Protein AF-A0A9Y2DAC6-F1 (afdb_monomer)

Radius of gyration: 21.79 Å; Cα contacts (8 Å, |Δi|>4): 167; chains: 1; bounding box: 60×41×59 Å

Sequence (174 aa):
MQDADVFADEEAAGRYYASGVGLIGGVLNTAETGIQRAIAVNSISADSQESAVVRAKWYGRFGRFLGAGATWGFAYYDFKNMAENIRKGNRGLAFLYFLSGAVNTLLGFMSIFVRFFAGWAGLIFMIALGVALLIEAIKDSEAQIWLKHCFYGSEDRWPSVKISDKELQKVLEN

Secondary structure (DSSP, 8-state):
-----TT-SHHHHHHHHHHHHHHHHHHHHHHHHHHHHHHHTT-S-HHHHHHHHHHHHHHHHHHHHHHHHHHHHHHHHHHHHHHHHHHTT-HHHHHHHHHHHHHHHHHHHHHH-TTSSTTTHHHHHHHHHHHHHHHHHHSPPHHHHHHHHSTT-SSPPPSSHHHHHHHHHHHHH-

Structure (mmCIF, N/CA/C/O backbone):
data_AF-A0A9Y2DAC6-F1
#
_entry.id   AF-A0A9Y2DAC6-F1
#
loop_
_atom_site.group_PDB
_atom_site.id
_atom_site.type_symbol
_atom_site.label_atom_id
_atom_site.label_alt_id
_atom_site.label_comp_id
_atom_site.label_asym_id
_atom_site.label_entity_id
_atom_site.label_seq_id
_atom_site.pdbx_PDB_ins_code
_atom_site.Cartn_x
_atom_site.Cartn_y
_atom_site.Cartn_z
_atom_site.occupancy
_atom_site.B_iso_or_equiv
_atom_site.auth_seq_id
_atom_site.auth_comp_id
_atom_site.auth_asym_id
_atom_site.auth_atom_id
_atom_site.pdbx_PDB_model_num
ATOM 1 N N . MET A 1 1 ? -20.760 27.990 7.675 1.00 39.75 1 MET A N 1
ATOM 2 C CA . MET A 1 1 ? -20.197 27.012 6.729 1.00 39.75 1 MET A CA 1
ATOM 3 C C . MET A 1 1 ? -18.699 27.091 6.917 1.00 39.75 1 MET A C 1
ATOM 5 O O . MET A 1 1 ? -18.080 27.995 6.380 1.00 39.75 1 MET A O 1
ATOM 9 N N . GLN A 1 2 ? -18.189 26.298 7.856 1.00 36.75 2 GLN A N 1
ATOM 10 C CA . GLN A 1 2 ? -16.756 26.065 8.007 1.00 36.75 2 GLN A CA 1
ATOM 11 C C . GLN A 1 2 ? -16.423 24.895 7.090 1.00 36.75 2 GLN A C 1
ATOM 13 O O . GLN A 1 2 ? -17.223 23.964 6.990 1.00 36.75 2 GLN A O 1
ATOM 18 N N . ASP A 1 3 ? -15.327 25.031 6.356 1.00 37.41 3 ASP A N 1
ATOM 19 C CA . ASP A 1 3 ? -14.846 24.056 5.389 1.00 37.41 3 ASP A CA 1
ATOM 20 C C . ASP A 1 3 ? -14.706 22.679 6.056 1.00 37.41 3 ASP A C 1
ATOM 22 O O . ASP A 1 3 ? -14.043 22.552 7.084 1.00 37.41 3 ASP A O 1
ATOM 26 N N . ALA A 1 4 ? -15.388 21.674 5.498 1.00 38.78 4 ALA A N 1
ATOM 27 C CA . ALA A 1 4 ? -15.293 20.283 5.925 1.00 38.78 4 ALA A CA 1
ATOM 28 C C . ALA A 1 4 ? -13.866 19.793 5.647 1.00 38.78 4 ALA A C 1
ATOM 30 O O . ALA A 1 4 ? -13.459 19.647 4.491 1.00 38.78 4 ALA A O 1
ATOM 31 N N . ASP A 1 5 ? -13.083 19.610 6.705 1.00 44.34 5 ASP A N 1
ATOM 32 C CA . ASP A 1 5 ? -11.679 19.233 6.608 1.00 44.34 5 ASP A CA 1
ATOM 33 C C . ASP A 1 5 ? -11.593 17.700 6.597 1.00 44.34 5 ASP A C 1
ATOM 35 O O . ASP A 1 5 ? -11.325 17.046 7.603 1.00 44.34 5 ASP A O 1
ATOM 39 N N . VAL A 1 6 ? -11.834 17.118 5.416 1.00 47.94 6 VAL A N 1
ATOM 40 C CA . VAL A 1 6 ? -11.822 15.667 5.104 1.00 47.94 6 VAL A CA 1
ATOM 41 C C . VAL A 1 6 ? -10.491 14.971 5.490 1.00 47.94 6 VAL A C 1
ATOM 43 O O . VAL A 1 6 ? -10.342 13.755 5.385 1.00 47.94 6 VAL A O 1
ATOM 46 N N . PHE A 1 7 ? -9.495 15.731 5.955 1.00 42.66 7 PHE A N 1
ATOM 47 C CA . PHE A 1 7 ? -8.166 15.274 6.358 1.00 42.66 7 PHE A CA 1
ATOM 48 C C . PHE A 1 7 ? -7.977 15.103 7.876 1.00 42.66 7 PHE A C 1
ATOM 50 O O . PHE A 1 7 ? -6.884 14.713 8.292 1.00 42.66 7 PHE A O 1
ATOM 57 N N . ALA A 1 8 ? -8.992 15.374 8.706 1.00 48.41 8 ALA A N 1
ATOM 58 C CA . ALA A 1 8 ? -8.885 15.231 10.163 1.00 48.41 8 ALA A CA 1
ATOM 59 C C . ALA A 1 8 ? -8.936 13.768 10.659 1.00 48.41 8 ALA A C 1
ATOM 61 O O . ALA A 1 8 ? -8.546 13.497 11.797 1.00 48.41 8 ALA A O 1
ATOM 62 N N . ASP A 1 9 ? -9.355 12.818 9.816 1.00 62.28 9 ASP A N 1
ATOM 63 C CA . ASP A 1 9 ? -9.277 11.388 10.117 1.00 62.28 9 ASP A CA 1
ATOM 64 C C . ASP A 1 9 ? -7.902 10.830 9.697 1.00 62.28 9 ASP A C 1
ATOM 66 O O . ASP A 1 9 ? -7.534 10.808 8.518 1.00 62.28 9 ASP A O 1
ATOM 70 N N . GLU A 1 10 ? -7.106 10.392 10.678 1.00 64.50 10 GLU A N 1
ATOM 71 C CA . GLU A 1 10 ? -5.734 9.888 10.497 1.00 64.50 10 GLU A CA 1
ATOM 72 C C . GLU A 1 10 ? -5.680 8.708 9.505 1.00 64.50 10 GLU A C 1
ATOM 74 O O . GLU A 1 10 ? -4.673 8.496 8.820 1.00 64.50 10 GLU A O 1
ATOM 79 N N . GLU A 1 11 ? -6.779 7.953 9.385 1.00 59.09 11 GLU A N 1
ATOM 80 C CA . GLU A 1 11 ? -6.944 6.914 8.369 1.00 59.09 11 GLU A CA 1
ATOM 81 C C . GLU A 1 11 ? -7.165 7.495 6.965 1.00 59.09 11 GLU A C 1
ATOM 83 O O . GLU A 1 11 ? -6.511 7.051 6.017 1.00 59.09 11 GLU A O 1
ATOM 88 N N . ALA A 1 12 ? -8.032 8.498 6.809 1.00 66.06 12 ALA A N 1
ATOM 89 C CA . ALA A 1 12 ? -8.308 9.129 5.519 1.00 66.06 12 ALA A CA 1
ATOM 90 C C . ALA A 1 12 ? -7.068 9.846 4.965 1.00 66.06 12 ALA A C 1
ATOM 92 O O . ALA A 1 12 ? -6.692 9.638 3.807 1.00 66.06 12 ALA A O 1
ATOM 93 N N . ALA A 1 13 ? -6.365 10.606 5.810 1.00 68.31 13 ALA A N 1
ATOM 94 C CA . ALA A 1 13 ? -5.105 11.245 5.446 1.00 68.31 13 ALA A CA 1
ATOM 95 C C . ALA A 1 13 ? -4.038 10.199 5.081 1.00 68.31 13 ALA A C 1
ATOM 97 O O . ALA A 1 13 ? -3.405 10.296 4.026 1.00 68.31 13 ALA A O 1
ATOM 98 N N . GLY A 1 14 ? -3.879 9.150 5.896 1.00 67.25 14 GLY A N 1
ATOM 99 C CA . GLY A 1 14 ? -2.938 8.060 5.630 1.00 67.25 14 GLY A CA 1
ATOM 100 C C . GLY A 1 14 ? -3.201 7.348 4.302 1.00 67.25 14 GLY A C 1
ATOM 101 O O . GLY A 1 14 ? -2.275 7.146 3.511 1.00 67.25 14 GLY A O 1
ATOM 102 N N . ARG A 1 15 ? -4.467 7.030 4.008 1.00 70.25 15 ARG A N 1
ATOM 103 C CA . ARG A 1 15 ? -4.893 6.423 2.736 1.00 70.25 15 ARG A CA 1
ATOM 104 C C . ARG A 1 15 ? -4.693 7.373 1.553 1.00 70.25 15 ARG A C 1
ATOM 106 O O . ARG A 1 15 ? -4.277 6.921 0.485 1.00 70.25 15 ARG A O 1
ATOM 113 N N . TYR A 1 16 ? -4.925 8.673 1.727 1.00 74.88 16 TYR A N 1
ATOM 114 C CA . TYR A 1 16 ? -4.689 9.686 0.695 1.00 74.88 16 TYR A CA 1
ATOM 115 C C . TYR A 1 16 ? -3.199 9.801 0.338 1.00 74.88 16 TYR A C 1
ATOM 117 O O . TYR A 1 16 ? -2.829 9.686 -0.834 1.00 74.88 16 TYR A O 1
ATOM 125 N N . TYR A 1 17 ? -2.320 9.927 1.338 1.00 72.50 17 TYR A N 1
ATOM 126 C CA . TYR A 1 17 ? -0.872 9.974 1.117 1.00 72.50 17 TYR A CA 1
ATOM 127 C C . TYR A 1 17 ? -0.335 8.662 0.539 1.00 72.50 17 TYR A C 1
ATOM 129 O O . TYR A 1 17 ? 0.452 8.694 -0.408 1.00 72.50 17 TYR A O 1
ATOM 137 N N . ALA A 1 18 ? -0.791 7.510 1.039 1.00 72.38 18 ALA A N 1
ATOM 138 C CA . ALA A 1 18 ? -0.420 6.208 0.490 1.00 72.38 18 ALA A CA 1
ATOM 139 C C . ALA A 1 18 ? -0.864 6.062 -0.975 1.00 72.38 18 ALA A C 1
ATOM 141 O O . ALA A 1 18 ? -0.096 5.571 -1.802 1.00 72.38 18 ALA A O 1
ATOM 142 N N . SER A 1 19 ? -2.053 6.562 -1.330 1.00 73.12 19 SER A N 1
ATOM 143 C CA . SER A 1 19 ? -2.532 6.597 -2.718 1.00 73.12 19 SER A CA 1
ATOM 144 C C . SER A 1 19 ? -1.656 7.486 -3.600 1.00 73.12 19 SER A C 1
ATOM 146 O O . SER A 1 19 ? -1.266 7.072 -4.691 1.00 73.12 19 SER A O 1
ATOM 148 N N . GLY A 1 20 ? -1.291 8.682 -3.124 1.00 75.62 20 GLY A N 1
ATOM 149 C CA . GLY A 1 20 ? -0.413 9.605 -3.848 1.00 75.62 20 GLY A CA 1
ATOM 150 C C . GLY A 1 20 ? 0.988 9.030 -4.073 1.00 75.62 20 GLY A C 1
ATOM 151 O O . GLY A 1 20 ? 1.498 9.034 -5.194 1.00 75.62 20 GLY A O 1
ATOM 152 N N . VAL A 1 21 ? 1.586 8.455 -3.028 1.00 77.00 21 VAL A N 1
ATOM 153 C CA . VAL A 1 21 ? 2.883 7.765 -3.099 1.00 77.00 21 VAL A CA 1
ATOM 154 C C . VAL A 1 21 ? 2.814 6.558 -4.040 1.00 77.00 21 VAL A C 1
ATOM 156 O O . VAL A 1 21 ? 3.720 6.357 -4.851 1.00 77.00 21 VAL A O 1
ATOM 159 N N . GLY A 1 22 ? 1.722 5.791 -3.987 1.00 75.62 22 GLY A N 1
ATOM 160 C CA . GLY A 1 22 ? 1.470 4.661 -4.879 1.00 75.62 22 GLY A CA 1
ATOM 161 C C . GLY A 1 22 ? 1.354 5.076 -6.347 1.00 75.62 22 GLY A C 1
ATOM 162 O O . GLY A 1 22 ? 1.963 4.443 -7.209 1.00 75.62 22 GLY A O 1
ATOM 163 N N . LEU A 1 23 ? 0.647 6.173 -6.638 1.00 78.62 23 LEU A N 1
ATOM 164 C CA . LEU A 1 23 ? 0.516 6.738 -7.986 1.00 78.62 23 LEU A CA 1
ATOM 165 C C . LEU A 1 23 ? 1.866 7.178 -8.550 1.00 78.62 23 LEU A C 1
ATOM 167 O O . LEU A 1 23 ? 2.221 6.796 -9.666 1.00 78.62 23 LEU A O 1
ATOM 171 N N . ILE A 1 24 ? 2.648 7.927 -7.767 1.00 80.31 24 ILE A N 1
ATOM 172 C CA . ILE A 1 24 ? 3.999 8.348 -8.161 1.00 80.31 24 ILE A CA 1
ATOM 173 C C . ILE A 1 24 ? 4.872 7.115 -8.422 1.00 80.31 24 ILE A C 1
ATOM 175 O O . ILE A 1 24 ? 5.539 7.035 -9.455 1.00 80.31 24 ILE A O 1
ATOM 179 N N . GLY A 1 25 ? 4.819 6.114 -7.539 1.00 76.00 25 GLY A N 1
ATOM 180 C CA . GLY A 1 25 ? 5.530 4.852 -7.730 1.00 76.00 25 GLY A CA 1
ATOM 181 C C . GLY A 1 25 ? 5.126 4.119 -9.015 1.00 76.00 25 GLY A C 1
ATOM 182 O O . GLY A 1 25 ? 5.987 3.643 -9.759 1.00 76.00 25 GLY A O 1
ATOM 183 N N . GLY A 1 26 ? 3.827 4.089 -9.325 1.00 77.44 26 GLY A N 1
ATOM 184 C CA . GLY A 1 26 ? 3.278 3.498 -10.547 1.00 77.44 26 GLY A CA 1
ATOM 185 C C . GLY A 1 26 ? 3.728 4.213 -11.824 1.00 77.44 26 GLY A C 1
ATOM 186 O O . GLY A 1 26 ? 4.119 3.558 -12.796 1.00 77.44 26 GLY A O 1
ATOM 187 N N . VAL A 1 27 ? 3.752 5.548 -11.816 1.00 81.25 27 VAL A N 1
ATOM 188 C CA . VAL A 1 27 ? 4.253 6.355 -12.941 1.00 81.25 27 VAL A CA 1
ATOM 189 C C . VAL A 1 27 ? 5.739 6.083 -13.183 1.00 81.25 27 VAL A C 1
ATOM 191 O O . VAL A 1 27 ? 6.140 5.850 -14.323 1.00 81.25 27 VAL A O 1
ATOM 194 N N . LEU A 1 28 ? 6.552 6.027 -12.125 1.00 78.38 28 LEU A N 1
ATOM 195 C CA . LEU A 1 28 ? 7.987 5.739 -12.233 1.00 78.38 28 LEU A CA 1
ATOM 196 C C . LEU A 1 28 ? 8.268 4.324 -12.767 1.00 78.38 28 LEU A C 1
ATOM 198 O O . LEU A 1 28 ? 9.140 4.155 -13.621 1.00 78.38 28 LEU A O 1
ATOM 202 N N . ASN A 1 29 ? 7.495 3.318 -12.345 1.00 74.19 29 ASN A N 1
ATOM 203 C CA . ASN A 1 29 ? 7.590 1.958 -12.896 1.00 74.19 29 ASN A CA 1
ATOM 204 C C . ASN A 1 29 ? 7.155 1.888 -14.371 1.00 74.19 29 ASN A C 1
ATOM 206 O O . ASN A 1 29 ? 7.744 1.155 -15.173 1.00 74.19 29 ASN A O 1
ATOM 210 N N . THR A 1 30 ? 6.141 2.666 -14.753 1.00 79.94 30 THR A N 1
ATOM 211 C CA . THR A 1 30 ? 5.702 2.765 -16.153 1.00 79.94 30 THR A CA 1
ATOM 212 C C . THR A 1 30 ? 6.780 3.427 -17.010 1.00 79.94 30 THR A C 1
ATOM 214 O O . THR A 1 30 ? 7.068 2.949 -18.107 1.00 79.94 30 THR A O 1
ATOM 217 N N . ALA A 1 31 ? 7.443 4.463 -16.488 1.00 79.12 31 ALA A N 1
ATOM 218 C CA . ALA A 1 31 ? 8.578 5.109 -17.138 1.00 79.12 31 ALA A CA 1
ATOM 219 C C . ALA A 1 31 ? 9.780 4.158 -17.294 1.00 79.12 31 ALA A C 1
ATOM 221 O O . ALA A 1 31 ? 10.352 4.098 -18.382 1.00 79.12 31 ALA A O 1
ATOM 222 N N . GLU A 1 32 ? 10.128 3.358 -16.272 1.00 79.62 32 GLU A N 1
ATOM 223 C CA . GLU A 1 32 ? 11.143 2.291 -16.395 1.00 79.62 32 GLU A CA 1
ATOM 224 C C . GLU A 1 32 ? 10.798 1.347 -17.556 1.00 79.62 32 GLU A C 1
ATOM 226 O O . GLU A 1 32 ? 11.624 1.116 -18.442 1.00 79.62 32 GLU A O 1
ATOM 231 N N . THR A 1 33 ? 9.569 0.824 -17.564 1.00 80.00 33 THR A N 1
ATOM 232 C CA . THR A 1 33 ? 9.116 -0.152 -18.565 1.00 80.00 33 THR A CA 1
ATOM 233 C C . THR A 1 33 ? 9.103 0.453 -19.970 1.00 80.00 33 THR A C 1
ATOM 235 O O . THR A 1 33 ? 9.505 -0.201 -20.933 1.00 80.00 33 THR A O 1
ATOM 238 N N . GLY A 1 34 ? 8.680 1.714 -20.096 1.00 79.50 34 GLY A N 1
ATOM 239 C CA . GLY A 1 34 ? 8.682 2.459 -21.353 1.00 79.50 34 GLY A CA 1
ATOM 240 C C . GLY A 1 34 ? 10.091 2.659 -21.908 1.00 79.50 34 GLY A C 1
ATOM 241 O O . GLY A 1 34 ? 10.329 2.364 -23.077 1.00 79.50 34 GLY A O 1
ATOM 242 N N . ILE A 1 35 ? 11.042 3.071 -21.061 1.00 79.25 35 ILE A N 1
ATOM 243 C CA . ILE A 1 35 ? 12.448 3.241 -21.457 1.00 79.25 35 ILE A CA 1
ATOM 244 C C . ILE A 1 35 ? 13.060 1.893 -21.861 1.00 79.25 35 ILE A C 1
ATOM 246 O O . ILE A 1 35 ? 13.700 1.806 -22.904 1.00 79.25 35 ILE A O 1
ATOM 250 N N . GLN A 1 36 ? 12.830 0.821 -21.096 1.00 81.00 36 GLN A N 1
ATOM 251 C CA . GLN A 1 36 ? 13.349 -0.511 -21.438 1.00 81.00 36 GLN A CA 1
ATOM 252 C C . GLN A 1 36 ? 12.796 -1.027 -22.772 1.00 81.00 36 GLN A C 1
ATOM 254 O O . GLN A 1 36 ? 13.547 -1.592 -23.567 1.00 81.00 36 GLN A O 1
ATOM 259 N N . ARG A 1 37 ? 11.508 -0.795 -23.057 1.00 81.06 37 ARG A N 1
ATOM 260 C CA . ARG A 1 37 ? 10.905 -1.147 -24.351 1.00 81.06 37 ARG A CA 1
ATOM 261 C C . ARG A 1 37 ? 11.459 -0.304 -25.497 1.00 81.06 37 ARG A C 1
ATOM 263 O O . ARG A 1 37 ? 11.748 -0.869 -26.544 1.00 81.06 37 ARG A O 1
ATOM 270 N N . ALA A 1 38 ? 11.655 0.999 -25.294 1.00 80.00 38 ALA A N 1
ATOM 271 C CA . ALA A 1 38 ? 12.257 1.898 -26.282 1.00 80.00 38 ALA A CA 1
ATOM 272 C C . ALA A 1 38 ? 13.692 1.471 -26.654 1.00 80.00 38 ALA A C 1
ATOM 274 O O . ALA A 1 38 ? 14.063 1.459 -27.827 1.00 80.00 38 ALA A O 1
ATOM 275 N N . ILE A 1 39 ? 14.480 1.030 -25.668 1.00 79.25 39 ILE A N 1
ATOM 276 C CA . ILE A 1 39 ? 15.803 0.435 -25.906 1.00 79.25 39 ILE A CA 1
ATOM 277 C C . ILE A 1 39 ? 15.673 -0.880 -26.685 1.00 79.25 39 ILE A C 1
ATOM 279 O O . ILE A 1 39 ? 16.388 -1.077 -27.663 1.00 79.25 39 ILE A O 1
ATOM 283 N N . ALA A 1 40 ? 14.742 -1.761 -26.303 1.00 81.56 40 ALA A N 1
ATOM 284 C CA . ALA A 1 40 ? 14.559 -3.064 -26.949 1.00 81.56 40 ALA A CA 1
ATOM 285 C C . ALA A 1 40 ? 14.161 -2.970 -28.435 1.00 81.56 40 ALA A C 1
ATOM 287 O O . ALA A 1 40 ? 14.483 -3.869 -29.207 1.00 81.56 40 ALA A 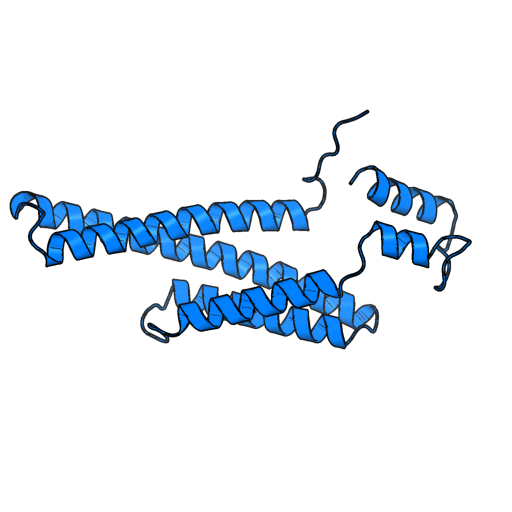O 1
ATOM 288 N N . VAL A 1 41 ? 13.492 -1.886 -28.844 1.00 88.38 41 VAL A N 1
ATOM 289 C CA . VAL A 1 41 ? 13.147 -1.616 -30.252 1.00 88.38 41 VAL A CA 1
ATOM 290 C C . VAL A 1 41 ? 14.172 -0.726 -30.972 1.00 88.38 41 VAL A C 1
ATOM 292 O O . VAL A 1 41 ? 13.897 -0.256 -32.072 1.00 88.38 41 VAL A O 1
ATOM 295 N N . ASN A 1 42 ? 15.345 -0.484 -30.371 1.00 82.00 42 ASN A N 1
ATOM 296 C CA . ASN A 1 42 ? 16.407 0.388 -30.893 1.00 82.00 42 ASN A CA 1
ATOM 297 C C . ASN A 1 42 ? 15.948 1.821 -31.231 1.00 82.00 42 ASN A C 1
ATOM 299 O O . ASN A 1 42 ? 16.551 2.483 -32.073 1.00 82.00 42 ASN A O 1
ATOM 303 N N . SER A 1 43 ? 14.912 2.345 -30.564 1.00 80.12 43 SER A N 1
ATOM 304 C CA . SER A 1 43 ? 14.455 3.727 -30.785 1.00 80.12 43 SER A CA 1
ATOM 305 C C . SER A 1 43 ? 15.304 4.772 -30.049 1.00 80.12 43 SER A C 1
ATOM 307 O O . SER A 1 43 ? 15.003 5.962 -30.111 1.00 80.12 43 SER A O 1
ATOM 309 N N . ILE A 1 44 ? 16.328 4.338 -29.309 1.00 78.00 44 ILE A N 1
ATOM 310 C CA . ILE A 1 44 ? 17.264 5.174 -28.550 1.00 78.00 44 ILE A CA 1
ATOM 311 C C . ILE A 1 44 ? 18.667 4.955 -29.123 1.00 78.00 44 ILE A C 1
ATOM 313 O O . ILE A 1 44 ? 19.090 3.808 -29.294 1.00 78.00 44 ILE A O 1
ATOM 317 N N . SER A 1 45 ? 19.381 6.050 -29.413 1.00 74.44 45 SER A N 1
ATOM 318 C CA . SER A 1 45 ? 20.737 6.004 -29.975 1.00 74.44 45 SER A CA 1
ATOM 319 C C . SER A 1 45 ? 21.692 5.246 -29.052 1.00 74.44 45 SER A C 1
ATOM 321 O O . SER A 1 45 ? 21.611 5.394 -27.833 1.00 74.44 45 SER A O 1
ATOM 323 N N . ALA A 1 46 ? 22.608 4.457 -29.622 1.00 71.44 46 ALA A N 1
ATOM 324 C CA . ALA A 1 46 ? 23.547 3.619 -28.867 1.00 71.44 46 ALA A CA 1
ATOM 325 C C . ALA A 1 46 ? 24.300 4.405 -27.774 1.00 71.44 46 ALA A C 1
ATOM 327 O O . ALA A 1 46 ? 24.390 3.948 -26.637 1.00 71.44 46 ALA A O 1
ATOM 328 N N . ASP A 1 47 ? 24.706 5.639 -28.082 1.00 75.00 47 ASP A N 1
ATOM 329 C CA . ASP A 1 47 ? 25.429 6.538 -27.172 1.00 75.00 47 ASP A CA 1
ATOM 330 C C . ASP A 1 47 ? 24.599 6.970 -25.950 1.00 75.00 47 ASP A C 1
ATOM 332 O O . ASP A 1 47 ? 25.140 7.325 -24.905 1.00 75.00 47 ASP A O 1
ATOM 336 N N . SER A 1 48 ? 23.267 6.943 -26.060 1.00 76.50 48 SER A N 1
ATOM 337 C CA . SER A 1 48 ? 22.353 7.315 -24.975 1.00 76.50 48 SER A CA 1
ATOM 338 C C . SER A 1 48 ? 21.754 6.114 -24.238 1.00 76.50 48 SER A C 1
ATOM 340 O O . SER A 1 48 ? 21.212 6.295 -23.142 1.00 76.50 48 SER A O 1
ATOM 342 N N . GLN A 1 49 ? 21.912 4.888 -24.757 1.00 78.00 49 GLN A N 1
ATOM 343 C CA . GLN A 1 49 ? 21.364 3.667 -24.153 1.00 78.00 49 GLN A CA 1
ATOM 344 C C . GLN A 1 49 ? 21.899 3.424 -22.740 1.00 78.00 49 GLN A C 1
ATOM 346 O O . GLN A 1 49 ? 21.118 3.109 -21.844 1.00 78.00 49 GLN A O 1
ATOM 351 N N . GLU A 1 50 ? 23.195 3.621 -22.500 1.00 77.25 50 GLU A N 1
ATOM 352 C CA . GLU A 1 50 ? 23.795 3.356 -21.187 1.00 77.25 50 GLU A CA 1
ATOM 353 C C . GLU A 1 50 ? 23.203 4.273 -20.100 1.00 77.25 50 GLU A C 1
ATOM 355 O O . GLU A 1 50 ? 22.747 3.811 -19.049 1.00 77.25 50 GLU A O 1
ATOM 360 N N . SER A 1 51 ? 23.081 5.571 -20.401 1.00 79.12 51 SER A N 1
ATOM 361 C CA . SER A 1 51 ? 22.448 6.550 -19.509 1.00 79.12 51 SER A CA 1
ATOM 362 C C . SER A 1 51 ? 20.944 6.296 -19.315 1.00 79.12 51 SER A C 1
ATOM 364 O O . SER A 1 51 ? 20.420 6.462 -18.208 1.00 79.12 51 SER A O 1
ATOM 366 N N . ALA A 1 52 ? 20.252 5.831 -20.360 1.00 75.25 52 ALA A N 1
ATOM 367 C CA . ALA A 1 52 ? 18.841 5.471 -20.312 1.00 75.25 52 ALA A CA 1
ATOM 368 C C . ALA A 1 52 ? 18.596 4.232 -19.433 1.00 75.25 52 ALA A C 1
ATOM 370 O O . ALA A 1 52 ? 17.662 4.232 -18.631 1.00 75.25 52 ALA A O 1
ATOM 371 N N . VAL A 1 53 ? 19.466 3.215 -19.493 1.00 78.81 53 VAL A N 1
ATOM 372 C CA . VAL A 1 53 ? 19.399 2.029 -18.618 1.00 78.81 53 VAL A CA 1
ATOM 373 C C . VAL A 1 53 ? 19.618 2.408 -17.155 1.00 78.81 53 VAL A C 1
ATOM 375 O O . VAL A 1 53 ? 18.898 1.916 -16.283 1.00 78.81 53 VAL A O 1
ATOM 378 N N . VAL A 1 54 ? 20.587 3.280 -16.860 1.00 82.31 54 VAL A N 1
ATOM 379 C CA . VAL A 1 54 ? 20.849 3.735 -15.484 1.00 82.31 54 VAL A CA 1
ATOM 380 C C . VAL A 1 54 ? 19.642 4.490 -14.922 1.00 82.31 54 VAL A C 1
ATOM 382 O O . VAL A 1 54 ? 19.191 4.179 -13.816 1.00 82.31 54 VAL A O 1
ATOM 385 N N . ARG A 1 55 ? 19.061 5.418 -15.696 1.00 78.25 55 ARG A N 1
ATOM 386 C CA . ARG A 1 55 ? 17.842 6.146 -15.301 1.00 78.25 55 ARG A CA 1
ATOM 387 C C . ARG A 1 55 ? 16.649 5.209 -15.119 1.00 78.25 55 ARG A C 1
ATOM 389 O O . ARG A 1 55 ? 15.964 5.303 -14.106 1.00 78.25 55 ARG A O 1
ATOM 396 N N . ALA A 1 56 ? 16.445 4.261 -16.035 1.00 76.69 56 ALA A N 1
ATOM 397 C CA . ALA A 1 56 ? 15.376 3.270 -15.933 1.00 76.69 56 ALA A CA 1
ATOM 398 C C . ALA A 1 56 ? 15.506 2.416 -14.663 1.00 76.69 56 ALA A C 1
ATOM 400 O O . ALA A 1 56 ? 14.534 2.257 -13.932 1.00 76.69 56 ALA A O 1
ATOM 401 N N . LYS A 1 57 ? 16.714 1.933 -14.341 1.00 81.12 57 LYS A N 1
ATOM 402 C CA . LYS A 1 57 ? 16.969 1.176 -13.103 1.00 81.12 57 LYS A CA 1
ATOM 403 C C . LYS A 1 57 ? 16.703 2.008 -11.849 1.00 81.12 57 LYS A C 1
ATOM 405 O O . LYS A 1 57 ? 16.218 1.465 -10.856 1.00 81.12 57 LYS A O 1
ATOM 410 N N . TRP A 1 58 ? 17.026 3.302 -11.878 1.00 84.56 58 TRP A N 1
ATOM 411 C CA . TRP A 1 58 ? 16.756 4.205 -10.762 1.00 84.56 58 TRP A CA 1
ATOM 412 C C . TRP A 1 58 ? 15.250 4.418 -10.568 1.00 84.56 58 TRP A C 1
ATOM 414 O O . TRP A 1 58 ? 14.751 4.187 -9.466 1.00 84.56 58 TRP A O 1
ATOM 424 N N . TYR A 1 59 ? 14.518 4.748 -11.640 1.00 79.31 59 TYR A N 1
ATOM 425 C CA . TYR A 1 59 ? 13.057 4.891 -11.605 1.00 79.31 59 TYR A CA 1
ATOM 426 C C . TYR A 1 59 ? 12.365 3.607 -11.160 1.00 79.31 59 TYR A C 1
ATOM 428 O O . TYR A 1 59 ? 11.478 3.658 -10.314 1.00 79.31 59 TYR A O 1
ATOM 436 N N . GLY A 1 60 ? 12.830 2.459 -11.649 1.00 78.19 60 GLY A N 1
ATOM 437 C CA . GLY A 1 60 ? 12.328 1.154 -11.245 1.00 78.19 60 GLY A CA 1
ATOM 438 C C . GLY A 1 60 ? 12.535 0.860 -9.770 1.00 78.19 60 GLY A C 1
ATOM 439 O O . GLY A 1 60 ? 11.609 0.475 -9.063 1.00 78.19 60 GLY A O 1
ATOM 440 N N . ARG A 1 61 ? 13.755 1.059 -9.260 1.00 82.00 61 ARG A N 1
ATOM 441 C CA . ARG A 1 61 ? 14.046 0.812 -7.844 1.00 82.00 61 ARG A CA 1
ATOM 442 C C . ARG A 1 61 ? 13.235 1.748 -6.948 1.00 82.00 61 ARG A C 1
ATOM 444 O O . ARG A 1 61 ? 12.624 1.275 -5.995 1.00 82.00 61 ARG A O 1
ATOM 451 N N . PHE A 1 62 ? 13.206 3.041 -7.258 1.00 83.12 62 PHE A N 1
ATOM 452 C CA . PHE A 1 62 ? 12.487 4.022 -6.448 1.00 83.12 62 PHE A CA 1
ATOM 453 C C . PHE A 1 62 ? 10.970 3.807 -6.513 1.00 83.12 62 PHE A C 1
ATOM 455 O O . PHE A 1 62 ? 10.316 3.740 -5.475 1.00 83.12 62 PHE A O 1
ATOM 462 N N . GLY A 1 63 ? 10.423 3.583 -7.710 1.00 79.75 63 GLY A N 1
ATOM 463 C CA . GLY A 1 63 ? 9.002 3.307 -7.911 1.00 79.75 63 GLY A CA 1
ATOM 464 C C . GLY A 1 63 ? 8.522 2.064 -7.161 1.00 79.75 63 GLY A C 1
ATOM 465 O O . GLY A 1 63 ? 7.459 2.084 -6.544 1.00 79.75 63 GLY A O 1
ATOM 466 N N . ARG A 1 64 ? 9.342 1.008 -7.118 1.00 82.38 64 ARG A N 1
ATOM 467 C CA . ARG A 1 64 ? 9.069 -0.210 -6.337 1.00 82.38 64 ARG A CA 1
ATOM 468 C C . ARG A 1 64 ? 9.056 0.021 -4.832 1.00 82.38 64 ARG A C 1
ATOM 470 O O . ARG A 1 64 ? 8.167 -0.496 -4.164 1.00 82.38 64 ARG A O 1
ATOM 477 N N . PHE A 1 65 ? 10.004 0.793 -4.299 1.00 85.56 65 PHE A N 1
ATOM 478 C CA . PHE A 1 65 ? 10.017 1.125 -2.871 1.00 85.56 65 PHE A CA 1
ATOM 479 C C . PHE A 1 65 ? 8.808 1.971 -2.471 1.00 85.56 65 PHE A C 1
ATOM 481 O O . PHE A 1 65 ? 8.197 1.698 -1.440 1.00 85.56 65 PHE A O 1
ATOM 488 N N . LEU A 1 66 ? 8.421 2.943 -3.301 1.00 83.62 66 LEU A N 1
ATOM 489 C CA . LEU A 1 66 ? 7.215 3.737 -3.062 1.00 83.62 66 LEU A CA 1
ATOM 490 C C . LEU A 1 66 ? 5.945 2.879 -3.135 1.00 83.62 66 LEU A C 1
ATOM 492 O O . LEU A 1 66 ? 5.103 2.961 -2.244 1.00 83.62 66 LEU A O 1
ATOM 496 N N . GLY A 1 67 ? 5.830 2.005 -4.141 1.00 82.12 67 GLY A N 1
ATOM 497 C CA . GLY A 1 67 ? 4.704 1.074 -4.259 1.00 82.12 67 GLY A CA 1
ATOM 498 C C . GLY A 1 67 ? 4.599 0.111 -3.070 1.00 82.12 67 GLY A C 1
ATOM 499 O O . GLY A 1 67 ? 3.508 -0.118 -2.545 1.00 82.12 67 GLY A O 1
ATOM 500 N N . ALA A 1 68 ? 5.736 -0.400 -2.589 1.00 86.12 68 ALA A N 1
ATOM 501 C CA . ALA A 1 68 ? 5.788 -1.237 -1.394 1.00 86.12 68 ALA A CA 1
ATOM 502 C C . ALA A 1 68 ? 5.389 -0.474 -0.125 1.00 86.12 68 ALA A C 1
ATOM 504 O O . ALA A 1 68 ? 4.585 -0.968 0.660 1.00 86.12 68 ALA A O 1
ATOM 505 N N . GLY A 1 69 ? 5.890 0.751 0.047 1.00 84.00 69 GLY A N 1
ATOM 506 C CA . GLY A 1 69 ? 5.526 1.604 1.177 1.00 84.00 69 GLY A CA 1
ATOM 507 C C . GLY A 1 69 ? 4.031 1.923 1.210 1.00 84.00 69 GLY A C 1
ATOM 508 O O . GLY A 1 69 ? 3.402 1.786 2.255 1.00 84.00 69 GLY A O 1
ATOM 509 N N . ALA A 1 70 ? 3.446 2.275 0.061 1.00 84.44 70 ALA A N 1
ATOM 510 C CA . ALA A 1 70 ? 2.016 2.550 -0.055 1.00 84.44 70 ALA A CA 1
ATOM 511 C C . ALA A 1 70 ? 1.165 1.336 0.348 1.00 84.44 70 ALA A C 1
ATOM 513 O O . ALA A 1 70 ? 0.293 1.436 1.209 1.00 84.44 70 ALA A O 1
ATOM 514 N N . THR A 1 71 ? 1.448 0.171 -0.237 1.00 84.81 71 THR A N 1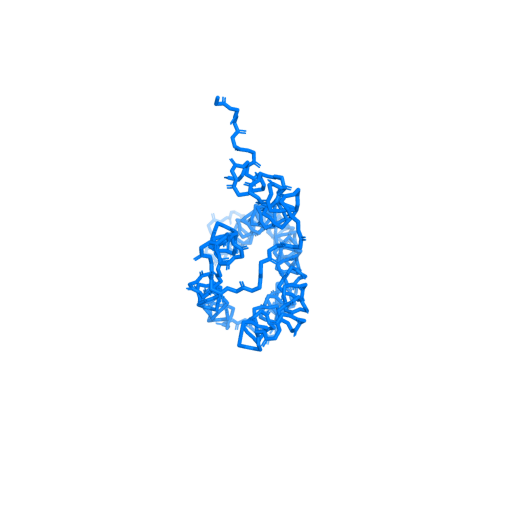
ATOM 515 C CA . THR A 1 71 ? 0.696 -1.069 0.020 1.00 84.81 71 THR A CA 1
ATOM 516 C C . THR A 1 71 ? 0.851 -1.570 1.456 1.00 84.81 71 THR A C 1
ATOM 518 O O . THR A 1 71 ? -0.129 -1.998 2.059 1.00 84.81 71 THR A O 1
ATOM 521 N N . TRP A 1 72 ? 2.031 -1.445 2.066 1.00 88.88 72 TRP A N 1
ATOM 522 C CA . TRP A 1 72 ? 2.201 -1.736 3.493 1.00 88.88 72 TRP A CA 1
ATOM 523 C C . TRP A 1 72 ? 1.489 -0.737 4.402 1.00 88.88 72 TRP A C 1
ATOM 525 O O . TRP A 1 72 ? 0.950 -1.146 5.429 1.00 88.88 72 TRP A O 1
ATOM 535 N N . GLY A 1 73 ? 1.422 0.538 4.012 1.00 86.38 73 GLY A N 1
ATOM 536 C CA . GLY A 1 73 ? 0.586 1.530 4.687 1.00 86.38 73 GLY A CA 1
ATOM 537 C C . GLY A 1 73 ? -0.877 1.089 4.725 1.00 86.38 73 GLY A C 1
ATOM 538 O O . GLY A 1 73 ? -1.462 0.998 5.800 1.00 86.38 73 GLY A O 1
ATOM 539 N N . PHE A 1 74 ? -1.445 0.708 3.577 1.00 84.12 74 PHE A N 1
ATOM 540 C CA . PHE A 1 74 ? -2.809 0.164 3.521 1.00 84.12 74 PHE A CA 1
ATOM 541 C C . PHE A 1 74 ? -2.976 -1.100 4.366 1.00 84.12 74 PHE A C 1
ATOM 543 O O . PHE A 1 74 ? -3.940 -1.207 5.119 1.00 84.12 74 PHE A O 1
ATOM 550 N N . ALA A 1 75 ? -2.018 -2.028 4.302 1.00 88.94 75 ALA A N 1
ATOM 551 C CA . ALA A 1 75 ? -2.066 -3.249 5.099 1.00 88.94 75 ALA A CA 1
ATOM 552 C C . ALA A 1 75 ? -2.098 -2.965 6.608 1.00 88.94 75 ALA A C 1
ATOM 554 O O . ALA A 1 75 ? -2.837 -3.622 7.339 1.00 88.94 75 ALA A O 1
ATOM 555 N N . TYR A 1 76 ? -1.333 -1.973 7.075 1.00 89.94 76 TYR A N 1
ATOM 556 C CA . TYR A 1 76 ? -1.345 -1.552 8.474 1.00 89.94 76 TYR A CA 1
ATOM 557 C C . TYR A 1 76 ? -2.739 -1.085 8.917 1.00 89.94 76 TYR A C 1
ATOM 559 O O . TYR A 1 76 ? -3.250 -1.566 9.933 1.00 89.94 76 TYR A O 1
ATOM 567 N N . TYR A 1 77 ? -3.382 -0.207 8.139 1.00 86.31 77 TYR A N 1
ATOM 568 C CA . TYR A 1 77 ? -4.740 0.259 8.439 1.00 86.31 77 TYR A CA 1
ATOM 569 C C . TYR A 1 77 ? -5.770 -0.873 8.368 1.00 86.31 77 TYR A C 1
ATOM 571 O O . TYR A 1 77 ? -6.640 -0.967 9.233 1.00 86.31 77 TYR A O 1
ATOM 579 N N . ASP A 1 78 ? -5.657 -1.780 7.398 1.00 87.44 78 ASP A N 1
ATOM 580 C CA . ASP A 1 78 ? -6.572 -2.916 7.280 1.00 87.44 78 ASP A CA 1
ATOM 581 C C . ASP A 1 78 ? -6.441 -3.877 8.477 1.00 87.44 78 ASP A C 1
ATOM 583 O O . ASP A 1 78 ? -7.449 -4.305 9.039 1.00 87.44 78 ASP A O 1
ATOM 587 N N . PHE A 1 79 ? -5.225 -4.156 8.962 1.00 90.25 79 PHE A N 1
ATOM 588 C CA . PHE A 1 79 ? -5.041 -4.970 10.171 1.00 90.25 79 PHE A CA 1
ATOM 589 C C . PHE A 1 79 ? -5.515 -4.268 11.451 1.00 90.25 79 PHE A C 1
ATOM 591 O O . PHE A 1 79 ? -6.057 -4.928 12.343 1.00 90.25 79 PHE A O 1
ATOM 598 N N . LYS A 1 80 ? -5.367 -2.941 11.548 1.00 89.75 80 LYS A N 1
ATOM 599 C CA . LYS A 1 80 ? -5.948 -2.160 12.652 1.00 89.75 80 LYS A CA 1
ATOM 600 C C . LYS A 1 80 ? -7.476 -2.298 12.659 1.00 89.75 80 LYS A C 1
ATOM 602 O O . LYS A 1 80 ? -8.051 -2.687 13.677 1.00 89.75 80 LYS A O 1
ATOM 607 N N . ASN A 1 81 ? -8.113 -2.099 11.506 1.00 84.50 81 ASN A N 1
ATOM 608 C CA . ASN A 1 81 ? -9.559 -2.246 11.333 1.00 84.50 81 ASN A CA 1
ATOM 609 C C . ASN A 1 81 ? -10.052 -3.678 11.593 1.00 84.50 81 ASN A C 1
ATOM 611 O O . ASN A 1 81 ? -11.118 -3.873 12.181 1.00 84.50 81 ASN A O 1
ATOM 615 N N . MET A 1 82 ? -9.273 -4.700 11.230 1.00 88.69 82 MET A N 1
ATOM 616 C CA . MET A 1 82 ? -9.552 -6.091 11.602 1.00 88.69 82 MET A CA 1
ATOM 617 C C . MET A 1 82 ? -9.634 -6.251 13.127 1.00 88.69 82 MET A C 1
ATOM 619 O O . MET A 1 82 ? -10.604 -6.820 13.629 1.00 88.69 82 MET A O 1
ATOM 623 N N . ALA A 1 83 ? -8.640 -5.756 13.874 1.00 87.31 83 ALA A N 1
ATOM 624 C CA . ALA A 1 83 ? -8.600 -5.892 15.331 1.00 87.31 83 ALA A CA 1
ATOM 625 C C . ALA A 1 83 ? -9.788 -5.191 16.013 1.00 87.31 83 ALA A C 1
ATOM 627 O O . ALA A 1 83 ? -10.362 -5.723 16.967 1.00 87.31 83 ALA A O 1
ATOM 628 N N . GLU A 1 84 ? -10.194 -4.027 15.505 1.00 83.81 84 GLU A N 1
ATOM 629 C CA . GLU A 1 84 ? -11.377 -3.310 15.985 1.00 83.81 84 GLU A CA 1
ATOM 630 C C . GLU A 1 84 ? -12.674 -4.075 15.699 1.00 83.81 84 GLU A C 1
ATOM 632 O O . GLU A 1 84 ? -13.515 -4.218 16.588 1.00 83.81 84 GLU A O 1
ATOM 637 N N . ASN A 1 85 ? -12.823 -4.645 14.502 1.00 78.94 85 ASN A N 1
ATOM 638 C CA . ASN A 1 85 ? -14.022 -5.401 14.133 1.00 78.94 85 ASN A CA 1
ATOM 639 C C . ASN A 1 85 ? -14.151 -6.741 14.867 1.00 78.94 85 ASN A C 1
ATOM 641 O O . ASN A 1 85 ? -15.266 -7.164 15.171 1.00 78.94 85 ASN A O 1
ATOM 645 N N . ILE A 1 86 ? -13.033 -7.373 15.244 1.00 84.81 86 ILE A N 1
ATOM 646 C CA . ILE A 1 86 ? -13.046 -8.536 16.146 1.00 84.81 86 ILE A CA 1
ATOM 647 C C . ILE A 1 86 ? -13.632 -8.150 17.506 1.00 84.81 86 ILE A C 1
ATOM 649 O O . ILE A 1 86 ? -14.473 -8.877 18.035 1.00 84.81 86 ILE A O 1
ATOM 653 N N . ARG A 1 87 ? -13.229 -6.997 18.061 1.00 81.94 87 ARG A N 1
ATOM 654 C CA . ARG A 1 87 ? -13.753 -6.498 19.345 1.00 81.94 87 ARG A CA 1
ATOM 655 C C . ARG A 1 87 ? -15.236 -6.135 19.261 1.00 81.94 87 ARG A C 1
ATOM 657 O O . ARG A 1 87 ? -15.963 -6.393 20.212 1.00 81.94 87 ARG A O 1
ATOM 664 N N . LYS A 1 88 ? -15.686 -5.601 18.121 1.00 76.81 88 LYS A N 1
ATOM 665 C CA . LYS A 1 88 ? -17.099 -5.288 17.833 1.00 76.81 88 LYS A CA 1
ATOM 666 C C . LYS A 1 88 ? -17.953 -6.528 17.513 1.00 76.81 88 LYS A C 1
ATOM 668 O O . LYS A 1 88 ? -19.138 -6.399 17.240 1.00 76.81 88 LYS A O 1
ATOM 673 N N . GLY A 1 89 ? -17.373 -7.733 17.504 1.00 82.25 89 GLY A N 1
ATOM 674 C CA . GLY A 1 89 ? -18.088 -8.979 17.201 1.00 82.25 89 GLY A CA 1
ATOM 675 C C . GLY A 1 89 ? -18.410 -9.195 15.716 1.00 82.25 89 GLY A C 1
ATOM 676 O O . GLY A 1 89 ? -18.936 -10.251 15.356 1.00 82.25 89 GLY A O 1
ATOM 677 N N . ASN A 1 90 ? -18.041 -8.263 14.832 1.00 82.38 90 ASN A N 1
ATOM 678 C CA . ASN A 1 90 ? -18.272 -8.362 13.393 1.00 82.38 90 ASN A CA 1
ATOM 679 C C . ASN A 1 90 ? -17.188 -9.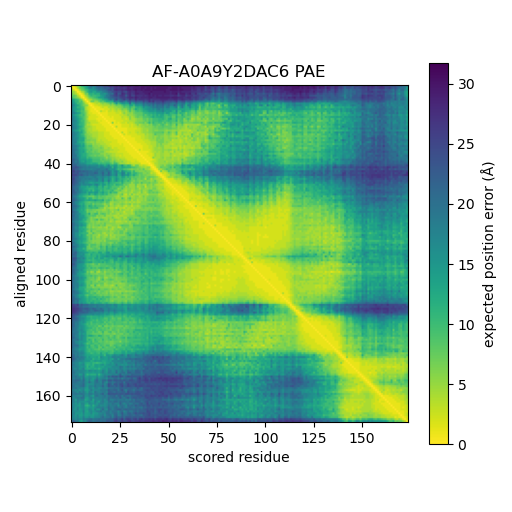221 12.719 1.00 82.38 90 ASN A C 1
ATOM 681 O O . ASN A 1 90 ? -16.257 -8.733 12.074 1.00 82.38 90 ASN A O 1
ATOM 685 N N . ARG A 1 91 ? -17.310 -10.544 12.887 1.00 82.38 91 ARG A N 1
ATOM 686 C CA . ARG A 1 91 ? -16.343 -11.529 12.370 1.00 82.38 91 ARG A CA 1
ATOM 687 C C . ARG A 1 91 ? -16.239 -11.530 10.842 1.00 82.38 91 ARG A C 1
ATOM 689 O O . ARG A 1 91 ? -15.162 -11.803 10.321 1.00 82.38 91 ARG A O 1
ATOM 696 N N . GLY A 1 92 ? -17.331 -11.220 10.140 1.00 85.56 92 GLY A N 1
ATOM 697 C CA . GLY A 1 92 ? -17.349 -11.147 8.677 1.00 85.56 92 GLY A CA 1
ATOM 698 C C . GLY A 1 92 ? -16.487 -9.998 8.163 1.00 85.56 92 GLY A C 1
ATOM 699 O O . GLY A 1 92 ? -15.574 -10.216 7.369 1.00 85.56 92 GLY A O 1
ATOM 700 N N . LEU A 1 93 ? -16.708 -8.790 8.688 1.00 80.81 93 LEU A N 1
ATOM 701 C CA . LEU A 1 93 ? -15.929 -7.616 8.297 1.00 80.81 93 LEU A CA 1
ATOM 702 C C . LEU A 1 93 ? -14.464 -7.732 8.741 1.00 80.81 93 LEU A C 1
ATOM 704 O O . LEU A 1 93 ? -13.561 -7.384 7.986 1.00 80.81 93 LEU A O 1
ATOM 708 N N . ALA A 1 94 ? -14.209 -8.317 9.916 1.00 84.56 94 ALA A N 1
ATOM 709 C CA . ALA A 1 94 ? -12.851 -8.628 10.361 1.00 84.56 94 ALA A CA 1
ATOM 710 C C . ALA A 1 94 ? -12.104 -9.559 9.390 1.00 84.56 94 ALA A C 1
ATOM 712 O O . ALA A 1 94 ? -10.927 -9.335 9.111 1.00 84.56 94 ALA A O 1
ATOM 713 N N . PHE A 1 95 ? -12.773 -10.583 8.851 1.00 89.19 95 PHE A N 1
ATOM 714 C CA . PHE A 1 95 ? -12.173 -11.485 7.867 1.00 89.19 95 PHE A CA 1
ATOM 715 C C . PHE A 1 95 ? -11.870 -10.779 6.539 1.00 89.19 95 PHE A C 1
ATOM 717 O O . PHE A 1 95 ? -10.810 -11.005 5.956 1.00 89.19 95 PHE A O 1
ATOM 724 N N . LEU A 1 96 ? -12.753 -9.887 6.083 1.00 87.25 96 LEU A N 1
ATOM 725 C CA . LEU A 1 96 ? -12.511 -9.085 4.881 1.00 87.25 96 LEU A CA 1
ATOM 726 C C . LEU A 1 96 ? -11.312 -8.148 5.059 1.00 87.25 96 LEU A C 1
ATOM 728 O O . LEU A 1 96 ? -10.439 -8.105 4.194 1.00 87.25 96 LEU A O 1
ATOM 732 N N . TYR A 1 97 ? -11.216 -7.464 6.202 1.00 87.25 97 TYR A N 1
ATOM 733 C CA . TYR A 1 97 ? -10.057 -6.631 6.527 1.00 87.25 97 TYR A CA 1
ATOM 734 C C . TYR A 1 97 ? -8.765 -7.447 6.633 1.00 87.25 97 TYR A C 1
ATOM 736 O O . TYR A 1 97 ? -7.729 -7.014 6.136 1.00 87.25 97 TYR A O 1
ATOM 744 N N . PHE A 1 98 ? -8.817 -8.654 7.204 1.00 91.56 98 PHE A N 1
ATOM 745 C CA . PHE A 1 98 ? -7.673 -9.565 7.215 1.00 91.56 98 PHE A CA 1
ATOM 746 C C . PHE A 1 98 ? -7.221 -9.932 5.796 1.00 91.56 98 PHE A C 1
ATOM 748 O O . PHE A 1 98 ? -6.031 -9.849 5.491 1.00 91.56 98 PHE A O 1
ATOM 755 N N . LEU A 1 99 ? -8.160 -10.313 4.923 1.00 89.44 99 LEU A N 1
ATOM 756 C CA . LEU A 1 99 ? -7.864 -10.629 3.526 1.00 89.44 99 LEU A CA 1
ATOM 757 C C . LEU A 1 99 ? -7.266 -9.425 2.796 1.00 89.44 99 LEU A C 1
ATOM 759 O O . LEU A 1 99 ? -6.251 -9.577 2.119 1.00 89.44 99 LEU A O 1
ATOM 763 N N . SER A 1 100 ? -7.849 -8.238 2.971 1.00 87.00 100 SER A N 1
ATOM 764 C CA . SER A 1 100 ? -7.334 -6.994 2.392 1.00 87.00 100 SER A CA 1
ATOM 765 C C . SER A 1 100 ? -5.905 -6.714 2.861 1.00 87.00 100 SER A C 1
ATOM 767 O O . SER A 1 100 ? -5.002 -6.546 2.040 1.00 87.00 100 SER A O 1
ATOM 769 N N . GLY A 1 101 ? -5.658 -6.783 4.173 1.00 87.88 101 GLY A N 1
ATOM 770 C CA . GLY A 1 101 ? -4.333 -6.577 4.753 1.00 87.88 101 GLY A CA 1
ATOM 771 C C . GLY A 1 101 ? -3.301 -7.594 4.263 1.00 87.88 101 GLY A C 1
ATOM 772 O O . GLY A 1 101 ? -2.180 -7.222 3.907 1.00 87.88 101 GLY A O 1
ATOM 773 N N . ALA A 1 102 ? -3.677 -8.871 4.164 1.00 89.75 102 ALA A N 1
ATOM 774 C CA . ALA A 1 102 ? -2.815 -9.926 3.640 1.00 89.75 102 ALA A CA 1
ATOM 775 C C . ALA A 1 102 ? -2.470 -9.707 2.156 1.00 89.75 102 ALA A C 1
ATOM 777 O O . ALA A 1 102 ? -1.305 -9.828 1.769 1.00 89.75 102 ALA A O 1
ATOM 778 N N . VAL A 1 103 ? -3.455 -9.331 1.335 1.00 87.94 103 VAL A N 1
ATOM 779 C CA . VAL A 1 103 ? -3.252 -9.042 -0.092 1.00 87.94 103 VAL A CA 1
ATOM 780 C C . VAL A 1 103 ? -2.374 -7.806 -0.283 1.00 87.94 103 VAL A C 1
ATOM 782 O O . VAL A 1 103 ? -1.419 -7.855 -1.055 1.00 87.94 103 VAL A O 1
ATOM 785 N N . ASN A 1 104 ? -2.622 -6.728 0.460 1.00 85.94 104 ASN A N 1
ATOM 786 C CA . ASN A 1 104 ? -1.801 -5.518 0.425 1.00 85.94 104 ASN A CA 1
ATOM 787 C C . ASN A 1 104 ? -0.358 -5.789 0.888 1.00 85.94 104 ASN A C 1
ATOM 789 O O . ASN A 1 104 ? 0.599 -5.337 0.259 1.00 85.94 104 ASN A O 1
ATOM 793 N N . THR A 1 105 ? -0.173 -6.621 1.916 1.00 89.25 105 THR A N 1
ATOM 794 C CA . THR A 1 105 ? 1.160 -7.066 2.359 1.00 89.25 105 THR A CA 1
ATOM 795 C C . THR A 1 105 ? 1.892 -7.831 1.257 1.00 89.25 105 THR A C 1
ATOM 797 O O . THR A 1 105 ? 3.072 -7.571 0.992 1.00 89.25 105 THR A O 1
ATOM 800 N N . LEU A 1 106 ? 1.186 -8.743 0.581 1.00 87.06 106 LEU A N 1
ATOM 801 C CA . LEU A 1 106 ? 1.721 -9.516 -0.535 1.00 87.06 106 LEU A CA 1
ATOM 802 C C . LEU A 1 106 ? 2.083 -8.614 -1.723 1.00 87.06 106 LEU A C 1
ATOM 804 O O . LEU A 1 106 ? 3.161 -8.773 -2.290 1.00 87.06 106 LEU A O 1
ATOM 808 N N . LEU A 1 107 ? 1.238 -7.639 -2.069 1.00 83.69 107 LEU A N 1
ATOM 809 C CA . LEU A 1 107 ? 1.514 -6.659 -3.125 1.00 83.69 107 LEU A CA 1
ATOM 810 C C . LEU A 1 107 ? 2.760 -5.817 -2.815 1.00 83.69 107 LEU A C 1
ATOM 812 O O . LEU A 1 107 ? 3.575 -5.573 -3.712 1.00 83.69 107 LEU A O 1
ATOM 816 N N . GLY A 1 108 ? 2.959 -5.432 -1.554 1.00 85.50 108 GLY A N 1
ATOM 817 C CA . GLY A 1 108 ? 4.167 -4.722 -1.137 1.00 85.50 108 GLY A CA 1
ATOM 818 C C . GLY A 1 108 ? 5.420 -5.582 -1.234 1.00 85.50 108 GLY A C 1
ATOM 819 O O . GLY A 1 108 ? 6.437 -5.153 -1.783 1.00 85.50 108 GLY A O 1
ATOM 820 N N . PHE A 1 109 ? 5.324 -6.847 -0.820 1.00 86.25 109 PHE A N 1
ATOM 821 C CA . PHE A 1 109 ? 6.406 -7.813 -0.995 1.00 86.25 109 PHE A CA 1
ATOM 822 C C . PHE A 1 109 ? 6.735 -8.035 -2.480 1.00 86.25 109 PHE A C 1
ATOM 824 O O . PHE A 1 109 ? 7.899 -7.985 -2.875 1.00 86.25 109 PHE A O 1
ATOM 831 N N . MET A 1 110 ? 5.723 -8.201 -3.334 1.00 81.56 110 MET A N 1
ATOM 832 C CA . MET A 1 110 ? 5.892 -8.378 -4.781 1.00 81.56 110 MET A CA 1
ATOM 833 C C . MET A 1 110 ? 6.491 -7.150 -5.469 1.00 81.56 110 MET A C 1
ATOM 835 O O . MET A 1 110 ? 7.265 -7.302 -6.415 1.00 81.56 110 MET A O 1
ATOM 839 N N . SER A 1 111 ? 6.176 -5.947 -4.983 1.00 79.75 111 SER A N 1
ATOM 840 C CA . SER A 1 111 ? 6.754 -4.702 -5.497 1.00 79.75 111 SER A CA 1
ATOM 841 C C . SER A 1 111 ? 8.277 -4.684 -5.332 1.00 79.75 111 SER A C 1
ATOM 843 O O . SER A 1 111 ? 8.986 -4.230 -6.226 1.00 79.75 111 SER A O 1
ATOM 845 N N . ILE A 1 112 ? 8.804 -5.255 -4.244 1.00 81.00 112 ILE A N 1
ATOM 846 C CA . ILE A 1 112 ? 10.252 -5.379 -4.011 1.00 81.00 112 ILE A CA 1
ATOM 847 C C . ILE A 1 112 ? 10.823 -6.619 -4.721 1.00 81.00 112 ILE A C 1
ATOM 849 O O . ILE A 1 112 ? 11.853 -6.539 -5.396 1.00 81.00 112 ILE A O 1
ATOM 853 N N . PHE A 1 113 ? 10.141 -7.764 -4.623 1.00 79.38 113 PHE A N 1
ATOM 854 C CA . PHE A 1 113 ? 10.607 -9.073 -5.092 1.00 79.38 113 PHE A CA 1
ATOM 855 C C . PHE A 1 113 ? 9.930 -9.509 -6.402 1.00 79.38 113 PHE A C 1
ATOM 857 O O . PHE A 1 113 ? 9.306 -10.567 -6.497 1.00 79.38 113 PHE A O 1
ATOM 864 N N . VAL A 1 114 ? 10.129 -8.705 -7.451 1.00 63.50 114 VAL A N 1
ATOM 865 C CA . VAL A 1 114 ? 9.473 -8.798 -8.775 1.00 63.50 114 VAL A CA 1
ATOM 866 C C . VAL A 1 114 ? 9.533 -10.191 -9.428 1.00 63.50 114 VAL A C 1
ATOM 868 O O . VAL A 1 114 ? 8.669 -10.539 -10.226 1.00 63.50 114 VAL A O 1
ATOM 871 N N . ARG A 1 115 ? 10.523 -11.027 -9.091 1.00 63.97 115 ARG A N 1
ATOM 872 C CA . ARG A 1 115 ? 10.697 -12.358 -9.701 1.00 63.97 115 ARG A CA 1
ATOM 873 C C . ARG A 1 115 ? 9.742 -13.435 -9.188 1.00 63.97 115 ARG A C 1
ATOM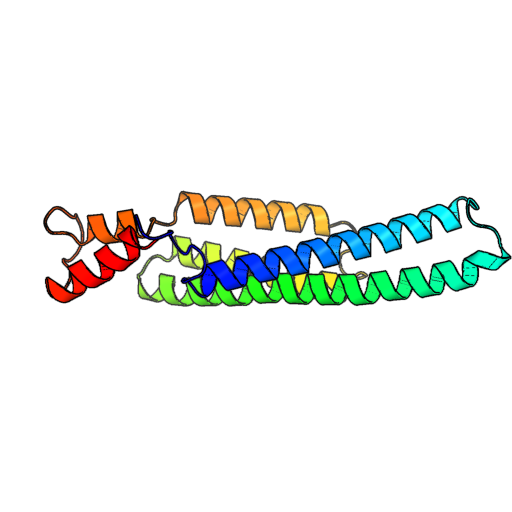 875 O O . ARG A 1 115 ? 9.550 -14.412 -9.900 1.00 63.97 115 ARG A O 1
ATOM 882 N N . PHE A 1 116 ? 9.162 -13.292 -7.996 1.00 57.03 116 PHE A N 1
ATOM 883 C CA . PHE A 1 116 ? 8.455 -14.411 -7.358 1.00 57.03 116 PHE A CA 1
ATOM 884 C C . PHE A 1 116 ? 7.017 -14.611 -7.880 1.00 57.03 116 PHE A C 1
ATOM 886 O O . PHE A 1 116 ? 6.474 -15.699 -7.737 1.00 57.03 116 PHE A O 1
ATOM 893 N N . PHE A 1 117 ? 6.420 -13.599 -8.533 1.00 61.19 117 PHE A N 1
ATOM 894 C CA . PHE A 1 117 ? 5.024 -13.629 -9.017 1.00 61.19 117 PHE A CA 1
ATOM 895 C C . PHE A 1 117 ? 4.762 -12.748 -10.262 1.00 61.19 117 PHE A C 1
ATOM 897 O O . PHE A 1 117 ? 3.643 -12.270 -10.481 1.00 61.19 117 PHE A O 1
ATOM 904 N N . ALA A 1 118 ? 5.783 -12.503 -11.092 1.00 62.72 118 ALA A N 1
ATOM 905 C CA . ALA A 1 118 ? 5.625 -11.742 -12.335 1.00 62.72 118 ALA A CA 1
ATOM 906 C C . ALA A 1 118 ? 4.534 -12.377 -13.225 1.00 62.72 118 ALA A C 1
ATOM 908 O O . ALA A 1 118 ? 4.671 -13.515 -13.661 1.00 62.72 118 ALA A O 1
ATOM 909 N N . GLY A 1 119 ? 3.435 -11.650 -13.457 1.00 69.62 119 GLY A N 1
ATOM 910 C CA . GLY A 1 119 ? 2.261 -12.112 -14.216 1.00 69.62 119 GLY A CA 1
ATOM 911 C C . GLY A 1 119 ? 0.965 -12.180 -13.400 1.00 69.62 119 GLY A C 1
ATOM 912 O O . GLY A 1 119 ? -0.102 -11.915 -13.942 1.00 69.62 119 GLY A O 1
ATOM 913 N N . TRP A 1 120 ? 1.047 -12.422 -12.088 1.00 76.62 120 TRP A N 1
ATOM 914 C CA . TRP A 1 120 ? -0.135 -12.513 -11.213 1.00 76.62 120 TRP A CA 1
ATOM 915 C C . TRP A 1 120 ? -0.508 -11.192 -10.536 1.00 76.62 120 TRP A C 1
ATOM 917 O O . TRP A 1 120 ? -1.611 -11.065 -10.013 1.00 76.62 120 TRP A O 1
ATOM 927 N N . ALA A 1 121 ? 0.377 -10.190 -10.582 1.00 72.81 121 ALA A N 1
ATOM 928 C CA . ALA A 1 121 ? 0.168 -8.892 -9.938 1.00 72.81 121 ALA A CA 1
ATOM 929 C C . ALA A 1 121 ? -1.161 -8.227 -10.341 1.00 72.81 121 ALA A C 1
ATOM 931 O O . ALA A 1 121 ? -1.860 -7.698 -9.483 1.00 72.81 121 ALA A O 1
ATOM 932 N N . GLY A 1 122 ? -1.539 -8.311 -11.623 1.00 74.62 122 GLY A N 1
ATOM 933 C CA . GLY A 1 122 ? -2.810 -7.768 -12.110 1.00 74.62 122 GLY A CA 1
ATOM 934 C C . GLY A 1 122 ? -4.029 -8.474 -11.511 1.00 74.62 122 GLY A C 1
ATOM 935 O O . GLY A 1 122 ? -4.962 -7.811 -11.074 1.00 74.62 122 GLY A O 1
ATOM 936 N N . LEU A 1 123 ? -4.004 -9.809 -11.418 1.00 80.62 123 LEU A N 1
ATOM 937 C CA . LEU A 1 123 ? -5.096 -10.565 -10.798 1.00 80.62 123 LEU A CA 1
ATOM 938 C C . LEU A 1 123 ? -5.201 -10.263 -9.299 1.00 80.62 123 LEU A C 1
ATOM 940 O O . LEU A 1 123 ? -6.294 -10.029 -8.795 1.00 80.62 123 LEU A O 1
ATOM 944 N N . ILE A 1 124 ? -4.067 -10.237 -8.597 1.00 79.50 124 ILE A N 1
ATOM 945 C CA . ILE A 1 124 ? -4.013 -9.956 -7.157 1.00 79.50 124 ILE A CA 1
ATOM 946 C C . ILE A 1 124 ? -4.532 -8.543 -6.872 1.00 79.50 124 ILE A C 1
ATOM 948 O O . ILE A 1 124 ? -5.312 -8.361 -5.942 1.00 79.50 124 ILE A O 1
ATOM 952 N N . PHE A 1 125 ? -4.175 -7.563 -7.705 1.00 79.00 125 PHE A N 1
ATOM 953 C CA . PHE A 1 125 ? -4.718 -6.209 -7.619 1.00 79.00 125 PHE A CA 1
ATOM 954 C C . PHE A 1 125 ? -6.243 -6.181 -7.805 1.00 79.00 125 PHE A C 1
ATOM 956 O O . PHE A 1 125 ? -6.939 -5.543 -7.022 1.00 79.00 125 PHE A O 1
ATOM 963 N N . MET A 1 126 ? -6.781 -6.914 -8.786 1.00 80.38 126 MET A N 1
ATOM 964 C CA . MET A 1 126 ? -8.234 -6.998 -8.996 1.00 80.38 126 MET A CA 1
ATOM 965 C C . MET A 1 126 ? -8.959 -7.646 -7.811 1.00 80.38 126 MET A C 1
ATOM 967 O O . MET A 1 126 ? -10.041 -7.196 -7.438 1.00 80.38 126 MET A O 1
ATOM 971 N N . ILE A 1 127 ? -8.361 -8.669 -7.191 1.00 82.25 127 ILE A N 1
ATOM 972 C CA . ILE A 1 127 ? -8.891 -9.277 -5.962 1.00 82.25 127 ILE A CA 1
ATOM 973 C C . ILE A 1 127 ? -8.877 -8.256 -4.819 1.00 82.25 127 ILE A C 1
ATOM 975 O O . ILE A 1 127 ? -9.889 -8.105 -4.139 1.00 82.25 127 ILE A O 1
ATOM 979 N N . ALA A 1 128 ? -7.769 -7.529 -4.637 1.00 79.94 128 ALA A N 1
ATOM 980 C CA . ALA A 1 128 ? -7.645 -6.484 -3.619 1.00 79.94 128 ALA A CA 1
ATOM 981 C C . ALA A 1 128 ? -8.742 -5.422 -3.774 1.00 79.94 128 ALA A C 1
ATOM 983 O O . ALA A 1 128 ? -9.434 -5.090 -2.815 1.00 79.94 128 ALA A O 1
ATOM 984 N N . LEU A 1 129 ? -8.944 -4.949 -5.008 1.00 82.50 129 LEU A N 1
ATOM 985 C CA . LEU A 1 129 ? -9.973 -3.972 -5.340 1.00 82.50 129 LEU A CA 1
ATOM 986 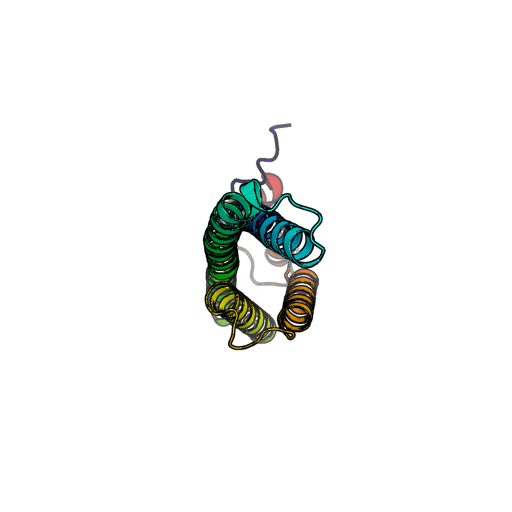C C . LEU A 1 129 ? -11.379 -4.513 -5.052 1.00 82.50 129 LEU A C 1
ATOM 988 O O . LEU A 1 129 ? -12.190 -3.818 -4.449 1.00 82.50 129 LEU A O 1
ATOM 992 N N . GLY A 1 130 ? -11.664 -5.760 -5.437 1.00 82.12 130 GLY A N 1
ATOM 993 C CA . GLY A 1 130 ? -12.951 -6.399 -5.162 1.00 82.12 130 GLY A CA 1
ATOM 994 C C . GLY A 1 130 ? -13.247 -6.515 -3.665 1.00 82.12 130 GLY A C 1
ATOM 995 O O . GLY A 1 130 ? -14.356 -6.208 -3.233 1.00 82.12 130 GLY A O 1
ATOM 996 N N . VAL A 1 131 ? -12.251 -6.897 -2.860 1.00 83.06 131 VAL A N 1
ATOM 997 C CA . VAL A 1 131 ? -12.384 -6.963 -1.396 1.00 83.06 131 VAL A CA 1
ATOM 998 C C . VAL A 1 131 ? -12.597 -5.573 -0.801 1.00 83.06 131 VAL A C 1
ATOM 1000 O O . VAL A 1 131 ? -13.480 -5.413 0.037 1.00 83.06 131 VAL A O 1
ATOM 1003 N N . ALA A 1 132 ? -11.854 -4.563 -1.256 1.00 78.31 132 ALA A N 1
ATOM 1004 C CA . ALA A 1 132 ? -12.018 -3.190 -0.787 1.00 78.31 132 ALA A CA 1
ATOM 1005 C C . ALA A 1 132 ? -13.432 -2.652 -1.068 1.00 78.31 132 ALA A C 1
ATOM 1007 O O . ALA A 1 132 ? -14.057 -2.081 -0.180 1.00 78.31 132 ALA A O 1
ATOM 1008 N N . LEU A 1 133 ? -13.972 -2.904 -2.265 1.00 81.94 133 LEU A N 1
ATOM 1009 C CA . LEU A 1 133 ? -15.342 -2.517 -2.616 1.00 81.94 133 LEU A CA 1
ATOM 1010 C C . LEU A 1 133 ? -16.392 -3.254 -1.775 1.00 81.94 133 LEU A C 1
ATOM 1012 O O . LEU A 1 133 ? -17.398 -2.662 -1.397 1.00 81.94 133 LEU A O 1
ATOM 1016 N N . LEU A 1 134 ? -16.165 -4.533 -1.459 1.00 81.12 134 LEU A N 1
ATOM 1017 C CA . LEU A 1 134 ? -17.049 -5.291 -0.571 1.00 81.12 134 LEU A CA 1
ATOM 1018 C C . LEU A 1 134 ? -17.023 -4.756 0.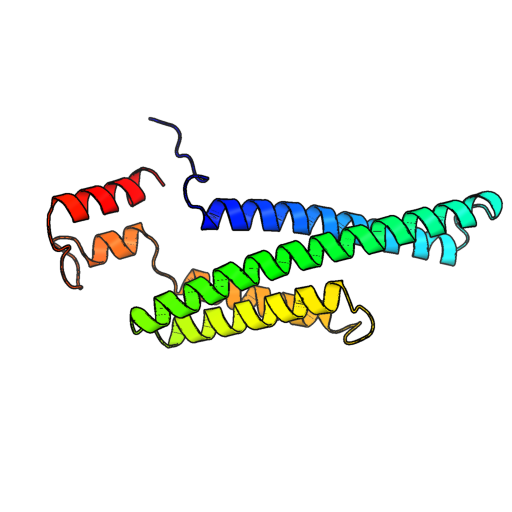862 1.00 81.12 134 LEU A C 1
ATOM 1020 O O . LEU A 1 134 ? -18.076 -4.660 1.486 1.00 81.12 134 LEU A O 1
ATOM 1024 N N . ILE A 1 135 ? -15.842 -4.404 1.377 1.00 80.00 135 ILE A N 1
ATOM 1025 C CA . ILE A 1 135 ? -15.706 -3.758 2.687 1.00 80.00 135 ILE A CA 1
ATOM 1026 C C . ILE A 1 135 ? -16.502 -2.459 2.692 1.00 80.00 135 ILE A C 1
ATOM 1028 O O . ILE A 1 135 ? -17.319 -2.273 3.584 1.00 80.00 135 ILE A O 1
ATOM 1032 N N . GLU A 1 136 ? -16.317 -1.607 1.685 1.00 77.62 136 GLU A N 1
ATOM 1033 C CA . GLU A 1 136 ? -17.005 -0.317 1.597 1.00 77.62 136 GLU A CA 1
ATOM 1034 C C . GLU A 1 136 ? -18.529 -0.473 1.503 1.00 77.62 136 GLU A C 1
ATOM 1036 O O . GLU A 1 136 ? -19.272 0.287 2.111 1.00 77.62 136 GLU A O 1
ATOM 1041 N N . ALA A 1 137 ? -19.013 -1.501 0.801 1.00 76.81 137 ALA A N 1
ATOM 1042 C CA . ALA A 1 137 ? -20.443 -1.777 0.684 1.00 76.81 137 ALA A CA 1
ATOM 1043 C C . ALA A 1 137 ? -21.090 -2.293 1.985 1.00 76.81 137 ALA A C 1
ATOM 1045 O O . ALA A 1 137 ? -22.307 -2.195 2.136 1.00 76.81 137 ALA A O 1
ATOM 1046 N N . ILE A 1 138 ? -20.309 -2.890 2.893 1.00 78.69 138 ILE A N 1
ATOM 1047 C CA . ILE A 1 138 ? -20.804 -3.504 4.139 1.00 78.69 138 ILE A CA 1
ATOM 1048 C C . ILE A 1 138 ? -20.497 -2.633 5.366 1.00 78.69 138 ILE A C 1
ATOM 1050 O O . ILE A 1 138 ? -21.190 -2.731 6.380 1.00 78.69 138 ILE A O 1
ATOM 1054 N N . LYS A 1 139 ? -19.449 -1.808 5.310 1.00 77.56 139 LYS A N 1
ATOM 1055 C CA . LYS A 1 139 ? -19.041 -0.916 6.395 1.00 77.56 139 LYS A CA 1
ATOM 1056 C C . LYS A 1 139 ? -20.119 0.149 6.603 1.00 77.56 139 LYS A C 1
ATOM 1058 O O . LYS A 1 139 ? -20.466 0.878 5.681 1.00 77.56 139 LYS A O 1
ATOM 1063 N N . ASP A 1 140 ? -20.611 0.259 7.833 1.00 73.69 140 ASP A N 1
ATOM 1064 C CA . ASP A 1 140 ? -21.500 1.358 8.199 1.00 73.69 140 ASP A CA 1
ATOM 1065 C C . ASP A 1 140 ? -20.735 2.689 8.162 1.00 73.69 140 ASP A C 1
ATOM 1067 O O . ASP A 1 140 ? -19.611 2.787 8.669 1.00 73.69 140 ASP A O 1
ATOM 1071 N N . SER A 1 141 ? -21.356 3.726 7.599 1.00 73.31 141 SER A N 1
ATOM 1072 C CA . SER A 1 141 ? -20.809 5.083 7.674 1.00 73.31 141 SER A CA 1
ATOM 1073 C C . SER A 1 141 ? -20.853 5.612 9.109 1.00 73.31 141 SER A C 1
ATOM 1075 O O . SER A 1 141 ? -21.677 5.175 9.914 1.00 73.31 141 SER A O 1
ATOM 1077 N N . GLU A 1 142 ? -20.020 6.599 9.446 1.00 74.12 142 GLU A N 1
ATOM 1078 C CA . GLU A 1 142 ? -20.063 7.210 10.783 1.00 74.12 142 GLU A CA 1
ATOM 1079 C C . GLU A 1 142 ? -21.451 7.770 11.116 1.00 74.12 142 GLU A C 1
ATOM 1081 O O . GLU A 1 142 ? -21.942 7.603 12.232 1.00 74.12 142 GLU A O 1
ATOM 1086 N N . ALA A 1 143 ? -22.139 8.338 10.121 1.00 71.25 143 ALA A N 1
ATOM 1087 C CA . ALA A 1 143 ? -23.517 8.794 10.256 1.00 71.25 143 A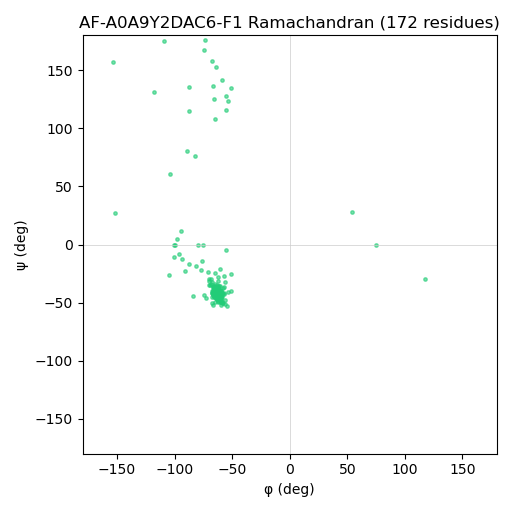LA A CA 1
ATOM 1088 C C . ALA A 1 143 ? -24.487 7.644 10.565 1.00 71.25 143 ALA A C 1
ATOM 1090 O O . ALA A 1 143 ? -25.375 7.790 11.405 1.00 71.25 143 ALA A O 1
ATOM 1091 N N . GLN A 1 144 ? -24.320 6.487 9.917 1.00 73.06 144 GLN A N 1
ATOM 1092 C CA . GLN A 1 144 ? -25.123 5.299 10.203 1.00 73.06 144 GLN A CA 1
ATOM 1093 C C . GLN A 1 144 ? -24.832 4.743 11.597 1.00 73.06 144 GLN A C 1
ATOM 1095 O O . GLN A 1 144 ? -25.775 4.409 12.309 1.00 73.06 144 GLN A O 1
ATOM 1100 N N . ILE A 1 145 ? -23.565 4.694 12.017 1.00 78.56 145 ILE A N 1
ATOM 1101 C CA . ILE A 1 145 ? -23.177 4.279 13.374 1.00 78.56 145 ILE A CA 1
ATOM 1102 C C . ILE A 1 145 ? -23.815 5.218 14.401 1.00 78.56 145 ILE A C 1
ATOM 1104 O O . ILE A 1 145 ? -24.452 4.768 15.354 1.00 78.56 145 ILE A O 1
ATOM 1108 N N . TRP A 1 146 ? -23.725 6.528 14.179 1.00 81.25 146 TRP A N 1
ATOM 1109 C CA . TRP A 1 146 ? -24.343 7.507 15.060 1.00 81.25 146 TRP A CA 1
ATOM 1110 C C . TRP A 1 146 ? -25.866 7.344 15.135 1.00 81.25 146 TRP A C 1
ATOM 1112 O O . TRP A 1 146 ? -26.423 7.311 16.233 1.00 81.25 146 TRP A O 1
ATOM 1122 N N . LEU A 1 147 ? -26.540 7.170 13.992 1.00 79.50 147 LEU A N 1
ATOM 1123 C CA . LEU A 1 147 ? -27.985 6.933 13.929 1.00 79.50 147 LEU A CA 1
ATOM 1124 C C . LEU A 1 147 ? -28.400 5.624 14.617 1.00 79.50 147 LEU A C 1
ATOM 1126 O O . LEU A 1 147 ? -29.463 5.582 15.232 1.00 79.50 147 LEU A O 1
ATOM 1130 N N . LYS A 1 148 ? -27.579 4.568 14.563 1.00 80.38 148 LYS A N 1
ATOM 1131 C CA . LYS A 1 148 ? -27.858 3.294 15.250 1.00 80.38 148 LYS A CA 1
ATOM 1132 C C . LYS A 1 148 ? -27.795 3.405 16.774 1.00 80.38 148 LYS A C 1
ATOM 1134 O O . LYS A 1 148 ? -28.552 2.701 17.436 1.00 80.38 148 LYS A O 1
ATOM 1139 N N . HIS A 1 149 ? -26.972 4.306 17.309 1.00 79.88 149 HIS A N 1
ATOM 1140 C CA . HIS A 1 149 ? -26.810 4.547 18.750 1.00 79.88 149 HIS A CA 1
ATOM 1141 C C . HIS A 1 149 ? -27.578 5.780 19.273 1.00 79.88 149 HIS A C 1
ATOM 1143 O O . HIS A 1 149 ? -27.523 6.096 20.469 1.00 79.88 149 HIS A O 1
ATOM 1149 N N . CYS A 1 150 ? -28.288 6.505 18.399 1.00 79.81 150 CYS A N 1
ATOM 1150 C CA . CYS A 1 150 ? -29.094 7.660 18.785 1.00 79.81 150 CYS A CA 1
ATOM 1151 C C . CYS A 1 150 ? -30.381 7.226 19.512 1.00 79.81 150 CYS A C 1
ATOM 1153 O O . CYS A 1 150 ? -30.693 6.043 19.639 1.00 79.81 150 CYS A O 1
ATOM 1155 N N . PHE A 1 151 ? -31.168 8.189 20.000 1.00 76.06 151 PHE A N 1
ATOM 1156 C CA . PHE A 1 151 ? -32.387 7.895 20.766 1.00 76.06 151 PHE A CA 1
ATOM 1157 C C . PHE A 1 151 ? -33.388 6.989 20.021 1.00 76.06 151 PHE A C 1
ATOM 1159 O O . PHE A 1 151 ? -34.084 6.196 20.661 1.00 76.06 151 PHE A O 1
ATOM 1166 N N . TYR A 1 152 ? -33.430 7.103 18.690 1.00 77.56 152 TYR A N 1
ATOM 1167 C CA . TYR A 1 152 ? -34.291 6.338 17.780 1.00 77.56 152 TYR A CA 1
ATOM 1168 C C . TYR A 1 152 ? -33.582 5.135 17.136 1.00 77.56 152 TYR A C 1
ATOM 1170 O O . TYR A 1 152 ? -34.145 4.490 16.253 1.00 77.56 152 TYR A O 1
ATOM 1178 N N . GLY A 1 153 ? -32.343 4.870 17.544 1.00 77.25 153 GLY A N 1
ATOM 1179 C CA . GLY A 1 153 ? -31.502 3.815 17.010 1.00 77.25 153 GLY A CA 1
ATOM 1180 C C . GLY A 1 153 ? -31.914 2.415 17.465 1.00 77.25 153 GLY A C 1
ATOM 1181 O O . GLY A 1 153 ? -32.731 2.241 18.371 1.00 77.25 153 GLY A O 1
ATOM 1182 N N . SER A 1 154 ? -31.350 1.409 16.799 1.00 77.50 154 SER A N 1
ATOM 1183 C CA . SER A 1 154 ? -31.627 -0.012 17.057 1.00 77.50 154 SER A CA 1
ATOM 1184 C C . SER A 1 154 ? -30.603 -0.681 17.978 1.00 77.50 154 SER A C 1
ATOM 1186 O O . SER A 1 154 ? -30.830 -1.812 18.401 1.00 77.50 154 SER A O 1
ATOM 1188 N N . GLU A 1 155 ? -29.505 0.005 18.303 1.00 82.81 155 GLU A N 1
ATOM 1189 C CA . GLU A 1 155 ? -28.425 -0.505 19.150 1.00 82.81 155 GLU A CA 1
ATOM 1190 C C . GLU A 1 155 ? -28.387 0.184 20.525 1.00 82.81 155 GLU A C 1
ATOM 1192 O O . GLU A 1 155 ? -29.150 1.113 20.809 1.00 82.81 155 GLU A O 1
ATOM 1197 N N . ASP A 1 156 ? -27.492 -0.292 21.399 1.00 82.44 156 ASP A N 1
ATOM 1198 C CA . ASP A 1 156 ? -27.290 0.271 22.734 1.00 82.44 156 ASP A CA 1
ATOM 1199 C C . ASP A 1 156 ? -26.974 1.762 22.647 1.00 82.44 156 ASP A C 1
ATOM 1201 O O . ASP A 1 156 ? -26.075 2.190 21.928 1.00 82.44 156 ASP A O 1
ATOM 1205 N N . ARG A 1 157 ? -27.716 2.581 23.390 1.00 81.31 157 ARG A N 1
ATOM 1206 C CA . ARG A 1 157 ? -27.562 4.035 23.312 1.00 81.31 157 ARG A CA 1
ATOM 1207 C C . ARG A 1 157 ? -26.183 4.477 23.775 1.00 81.31 157 ARG A C 1
ATOM 1209 O O . ARG A 1 157 ? -25.587 3.881 24.675 1.00 81.31 157 ARG A O 1
ATOM 1216 N N . TRP A 1 158 ? -25.742 5.617 23.247 1.00 81.75 158 TRP A N 1
ATOM 1217 C CA . TRP A 1 158 ? -24.579 6.305 23.794 1.00 81.75 158 TRP A CA 1
ATOM 1218 C C . TRP A 1 158 ? -24.723 6.494 25.317 1.00 81.75 158 TRP A C 1
ATOM 1220 O O . TRP A 1 158 ? -25.777 6.945 25.776 1.00 81.75 158 TRP A O 1
ATOM 1230 N N . PRO A 1 159 ? -23.671 6.220 26.115 1.00 81.56 159 PRO A N 1
ATOM 1231 C CA . PRO A 1 159 ? -23.757 6.248 27.579 1.00 81.56 159 PRO A CA 1
ATOM 1232 C C . PRO A 1 159 ? -24.154 7.612 28.158 1.00 81.56 159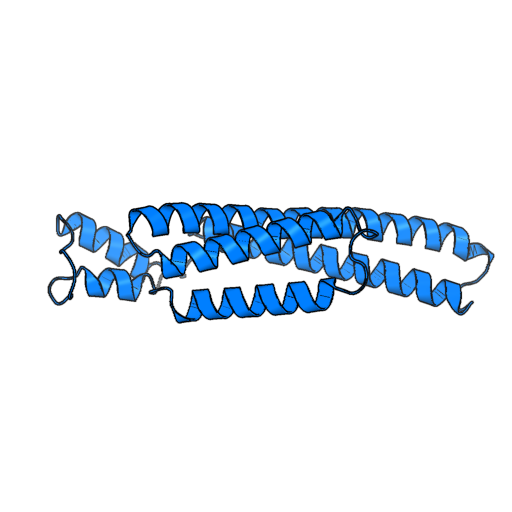 PRO A C 1
ATOM 1234 O O . PRO A 1 159 ? -24.600 7.707 29.299 1.00 81.56 159 PRO A O 1
ATOM 1237 N N . SER A 1 160 ? -23.959 8.691 27.394 1.00 84.75 160 SER A N 1
ATOM 1238 C CA . SER A 1 160 ? -24.418 10.028 27.758 1.00 84.75 160 SER A CA 1
ATOM 1239 C C . SER A 1 160 ? -24.656 10.895 26.524 1.00 84.75 160 SER A C 1
ATOM 1241 O O . SER A 1 160 ? -24.033 10.693 25.480 1.00 84.75 160 SER A O 1
ATOM 1243 N N . VAL A 1 161 ? -25.494 11.925 26.682 1.00 81.06 161 VAL A N 1
ATOM 1244 C CA . VAL A 1 161 ? -25.755 12.939 25.645 1.00 81.06 161 VAL A CA 1
ATOM 1245 C C . VAL A 1 161 ? -24.462 13.634 25.213 1.00 81.06 161 VAL A C 1
ATOM 1247 O O . VAL A 1 161 ? -24.255 13.836 24.029 1.00 81.06 161 VAL A O 1
ATOM 1250 N N . LYS A 1 162 ? -23.527 13.890 26.140 1.00 83.00 162 LYS A N 1
ATOM 1251 C CA . LYS A 1 162 ? -22.220 14.486 25.810 1.00 83.00 162 LYS A CA 1
ATOM 1252 C C . LYS A 1 162 ? -21.382 13.618 24.869 1.00 83.00 162 LYS A C 1
ATOM 1254 O O . LYS A 1 162 ? -20.647 14.153 24.049 1.00 83.00 162 LYS A O 1
ATOM 1259 N N . ILE A 1 163 ? -21.460 12.292 25.004 1.00 82.25 163 ILE A N 1
ATOM 1260 C CA . ILE A 1 163 ? -20.766 11.366 24.098 1.00 82.25 163 ILE A CA 1
ATOM 1261 C C . ILE A 1 163 ? -21.497 11.331 22.755 1.00 82.25 163 ILE A C 1
ATOM 1263 O O . ILE A 1 163 ? -20.851 11.448 21.724 1.00 82.25 163 ILE A O 1
ATOM 1267 N N . SER A 1 164 ? -22.831 11.264 22.772 1.00 80.62 164 SER A N 1
ATOM 1268 C CA . SER A 1 164 ? -23.650 11.329 21.556 1.00 80.62 164 SER A CA 1
ATOM 1269 C C . SER A 1 164 ? -23.396 12.600 20.745 1.00 80.62 164 SER A C 1
ATOM 1271 O O . SER A 1 164 ? -23.286 12.514 19.530 1.00 80.62 164 SER A O 1
ATOM 1273 N N . ASP A 1 165 ? -23.285 13.760 21.394 1.00 83.31 165 ASP A N 1
ATOM 1274 C CA . ASP A 1 165 ? -23.009 15.042 20.735 1.00 83.31 165 ASP A CA 1
ATOM 1275 C C . ASP A 1 165 ? -21.581 15.104 20.195 1.00 83.31 165 ASP A C 1
ATOM 1277 O O . ASP A 1 165 ? -21.360 15.652 19.123 1.00 83.31 165 ASP A O 1
ATOM 1281 N N . LYS A 1 166 ? -20.612 14.498 20.893 1.00 83.31 166 LYS A N 1
ATOM 1282 C CA . LYS A 1 166 ? -19.232 14.399 20.405 1.00 83.31 166 LYS A CA 1
ATOM 1283 C C . LYS A 1 166 ? -19.134 13.513 19.163 1.00 83.31 166 LYS A C 1
ATOM 1285 O O . LYS A 1 166 ? -18.442 13.864 18.216 1.00 83.31 166 LYS A O 1
ATOM 1290 N N . GLU A 1 167 ? -19.812 12.368 19.162 1.00 79.31 167 GLU A N 1
ATOM 1291 C CA . GLU A 1 167 ? -19.872 11.493 17.986 1.00 79.31 167 GLU A CA 1
ATOM 1292 C C . GLU A 1 167 ? -20.720 12.123 16.865 1.00 79.31 167 GLU A C 1
ATOM 1294 O O . GLU A 1 167 ? -20.390 11.960 15.699 1.00 79.31 167 GLU A O 1
ATOM 1299 N N . LEU A 1 168 ? -21.753 12.914 17.193 1.00 80.25 168 LEU A N 1
ATOM 1300 C CA . LEU A 1 168 ? -22.503 13.703 16.205 1.00 80.25 168 LEU A CA 1
ATOM 1301 C C . LEU A 1 168 ? -21.621 14.780 15.573 1.00 80.25 168 LEU A C 1
ATOM 1303 O O . LEU A 1 168 ? -21.683 14.981 14.368 1.00 80.25 168 LEU A O 1
ATOM 1307 N N . GLN A 1 169 ? -20.808 15.471 16.374 1.00 81.06 169 GLN A N 1
ATOM 1308 C CA . GLN A 1 169 ? -19.862 16.462 15.870 1.00 81.06 169 GLN A CA 1
ATOM 1309 C C . GLN A 1 169 ? -18.883 15.833 14.891 1.00 81.06 169 GLN A C 1
ATOM 1311 O O . GLN A 1 169 ? -18.720 16.386 13.817 1.00 81.06 169 GLN A O 1
ATOM 1316 N N . LYS A 1 170 ? -18.340 14.642 15.173 1.00 76.56 170 LYS A N 1
ATOM 1317 C CA . LYS A 1 170 ? -17.516 13.920 14.186 1.00 76.56 170 LYS A CA 1
ATOM 1318 C C . LYS A 1 170 ? -18.259 13.666 12.875 1.00 76.56 170 LYS A C 1
ATOM 1320 O O . LYS A 1 170 ? -17.696 13.868 11.813 1.00 76.56 170 LYS A O 1
ATOM 1325 N N . VAL A 1 171 ? -19.533 13.280 12.948 1.00 76.44 171 VAL A N 1
ATOM 1326 C CA . VAL A 1 171 ? -20.374 13.054 11.761 1.00 76.44 171 VAL A CA 1
ATOM 1327 C C . VAL A 1 171 ? -20.683 14.340 10.988 1.00 76.44 171 VAL A C 1
ATOM 1329 O O . VAL A 1 171 ? -20.875 14.271 9.782 1.00 76.44 171 VAL A O 1
ATOM 1332 N N . LEU A 1 172 ? -20.803 15.484 11.670 1.00 71.62 172 LEU A N 1
ATOM 1333 C CA . LEU A 1 172 ? -21.155 16.779 11.071 1.00 71.62 172 LEU A CA 1
ATOM 1334 C C . LEU A 1 172 ? -19.937 17.604 10.626 1.00 71.62 172 LEU A C 1
ATOM 1336 O O . LEU A 1 172 ? -20.095 18.523 9.824 1.00 71.62 172 LEU A O 1
ATOM 1340 N N . GLU A 1 173 ? -18.768 17.340 11.210 1.00 62.50 173 GLU A N 1
ATOM 1341 C CA . GLU A 1 173 ? -17.479 17.951 10.861 1.00 62.50 173 GLU A CA 1
ATOM 1342 C C . GLU A 1 173 ? -16.764 17.179 9.731 1.00 62.50 173 GLU A C 1
ATOM 1344 O O . GLU A 1 173 ? -15.881 17.751 9.089 1.00 62.50 173 GLU A O 1
ATOM 1349 N N . ASN A 1 174 ? -17.187 15.933 9.463 1.00 48.34 174 ASN A N 1
ATOM 1350 C CA . ASN A 1 174 ? -16.881 15.136 8.264 1.00 48.34 174 ASN A CA 1
ATOM 1351 C C . ASN A 1 174 ? -17.835 15.451 7.099 1.00 48.34 174 ASN A C 1
ATOM 1353 O O . ASN A 1 174 ? -17.376 15.376 5.935 1.00 48.34 174 ASN A O 1
#

pLDDT: mean 77.63, std 10.35, range [36.75, 91.56]

Solvent-accessible surface area (backbone atoms only — not comparable to full-atom values): 8992 Å² total; per-residue (Å²): 137,76,82,64,55,70,58,76,44,71,64,52,37,50,52,50,52,25,49,52,40,27,50,54,11,50,52,28,37,49,50,18,53,50,49,54,50,37,52,74,70,60,78,47,58,78,90,50,42,65,61,48,51,54,51,24,53,49,31,35,54,53,12,21,52,32,33,16,52,17,26,40,51,52,15,51,54,25,45,52,52,16,58,51,25,52,75,72,66,40,58,68,62,17,50,52,23,42,51,41,15,52,47,26,42,49,53,15,50,42,40,70,44,52,83,81,52,72,84,49,58,66,58,54,49,52,51,42,51,53,48,53,51,51,48,60,74,67,53,76,48,66,58,52,52,48,49,31,27,34,99,87,29,88,48,77,58,53,95,38,69,72,55,45,51,52,53,45,45,55,47,73,50,87

Mean predicted aligned error: 11.59 Å

Nearest PDB structures (foldseek):
  2asr-assembly1_A-2  TM=4.201E-01  e=3.802E+00  Escherichia coli
  3zx6-assembly1_A  TM=3.114E-01  e=3.989E+00  Archaeoglobus fulgidus DSM 4304
  6n1l-assembly1_A  TM=2.830E-01  e=3.989E+00  Borreliella burgdorferi B31
  8gji-assembly1_A  TM=3.742E-01  e=8.601E+00  syn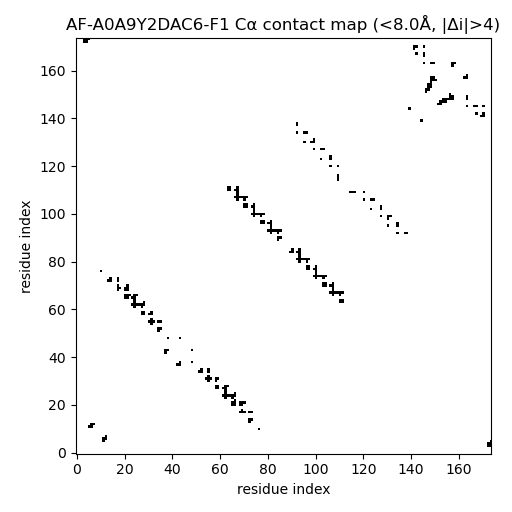thetic construct
  7v3z-assembly1_A  TM=2.752E-01  e=9.467E+00  Homo sapiens

Foldseek 3Di:
DPDLPQCPPVLSVLLVVLVVLLVQLVVLLVQLVVLVVCVVVVVDDPVCNVVSNVSSVVSLQSSLQSNLVSLQSLLVVLQVVLVVCVVVVNNVLSVLSNLLSVLSNVRSVCSNVVPPDPPCSVVSVVVNVVSVVVSVVPDDDLVRVLQLQDPNHVDPHDPDPVVSVVSVCVVVSD